Protein AF-A0A7S2QFX4-F1 (afdb_monomer_lite)

Organism: NCBI:txid1333877

pLDDT: mean 94.24, std 5.1, range [72.81, 98.19]

Radius of gyration: 17.47 Å; chains: 1; bounding box: 34×36×47 Å

InterPro domains:
  IPR020946 Flavin monooxygenase-like [PF00743] (1-105)
  IPR036188 FAD/NAD(P)-binding domain superfamily [G3DSA:3.50.50.60] (1-106)
  IPR036188 FAD/NAD(P)-binding domain superfamily [SSF51905] (1-105)
  IPR050346 Flavin-containing monooxygenases-like [PTHR23023] (1-106)

Sequence (106 aa):
GGLWVFREGPEGKTYHSLRANVHKERLQMEDFPMPRSWPRYPSHWQLAEYLQAFAAHFGLAQHYRMQTEVLSCRCTAEGAWMVTHRPAGGGGQEETLWFDGVVMCV

Secondary structure (DSSP, 8-state):
-GGGS---STT--S-TT-B-SS-HHHHSBTTBPPPTTS-SS-BHHHHHHHHHHHHHHTTGGGG--SSEEEEEEEE-TTS-EEEEEEETTTTSPPEEEEES------

Foldseek 3Di:
DPQLDADDDPVHNDDQADWAPAFQQVVDDPVQGQDPPADRIHHSVSVVVSVVVVCVVVVVVVVDDPQKAWDDWDADPVQKIWIWIFGHPPPGDIDIDIDNDDDDDD

Structure (mmCIF, N/CA/C/O backbone):
data_AF-A0A7S2QFX4-F1
#
_entry.id   AF-A0A7S2QFX4-F1
#
loop_
_atom_site.group_PDB
_atom_site.id
_atom_site.type_symbol
_atom_site.label_atom_id
_atom_site.label_alt_id
_atom_site.label_comp_id
_atom_site.label_asym_id
_atom_site.label_entity_id
_atom_site.label_seq_id
_atom_site.pdbx_PDB_ins_code
_atom_site.Cartn_x
_atom_site.Cartn_y
_atom_site.Cartn_z
_atom_site.occupancy
_atom_site.B_iso_or_equiv
_atom_site.auth_seq_id
_atom_site.auth_comp_id
_atom_site.auth_asym_id
_atom_site.auth_atom_id
_atom_site.pdbx_PDB_model_num
ATOM 1 N N . GLY A 1 1 ? -0.348 1.110 -3.554 1.00 72.81 1 GLY A N 1
ATOM 2 C CA . GLY A 1 1 ? 0.419 2.143 -4.281 1.00 72.81 1 GLY A CA 1
ATOM 3 C C . GLY A 1 1 ? 1.541 2.697 -3.429 1.00 72.81 1 GLY A C 1
ATOM 4 O O . GLY A 1 1 ? 2.690 2.423 -3.739 1.00 72.81 1 GLY A O 1
ATOM 5 N N . GLY A 1 2 ? 1.207 3.402 -2.340 1.00 86.81 2 GLY A N 1
ATOM 6 C CA . GLY A 1 2 ? 2.123 3.723 -1.234 1.00 86.81 2 GLY A CA 1
ATOM 7 C C . GLY A 1 2 ? 3.503 4.214 -1.677 1.00 86.81 2 GLY A C 1
ATOM 8 O O . GLY A 1 2 ? 3.595 5.141 -2.476 1.00 86.81 2 GLY A O 1
ATOM 9 N N . LEU A 1 3 ? 4.545 3.538 -1.183 1.00 91.12 3 LEU A N 1
ATOM 10 C CA . LEU A 1 3 ? 5.958 3.818 -1.459 1.00 91.12 3 LEU A CA 1
ATOM 11 C C . LEU A 1 3 ? 6.263 4.030 -2.951 1.00 91.12 3 LEU A C 1
ATOM 13 O O . LEU A 1 3 ? 6.958 4.973 -3.304 1.00 91.12 3 LEU A O 1
ATOM 17 N N . TRP A 1 4 ? 5.743 3.173 -3.830 1.00 94.69 4 TRP A N 1
ATOM 18 C CA . TRP A 1 4 ? 6.131 3.138 -5.246 1.00 94.69 4 TRP A CA 1
ATOM 19 C C . TRP A 1 4 ? 5.582 4.309 -6.074 1.00 94.69 4 TRP A C 1
ATOM 21 O O . TRP A 1 4 ? 6.060 4.568 -7.182 1.00 94.69 4 TRP A O 1
ATOM 31 N N . VAL A 1 5 ? 4.603 5.041 -5.535 1.00 92.88 5 VAL A N 1
ATOM 32 C CA . VAL A 1 5 ? 4.089 6.267 -6.150 1.00 92.88 5 VAL A CA 1
ATOM 33 C C . VAL A 1 5 ? 5.024 7.414 -5.787 1.00 92.88 5 VAL A C 1
ATOM 35 O O . VAL A 1 5 ? 5.043 7.872 -4.646 1.00 92.88 5 VAL A O 1
ATOM 38 N N . PHE A 1 6 ? 5.793 7.874 -6.770 1.00 92.62 6 PHE A N 1
ATOM 39 C CA . PHE A 1 6 ? 6.695 9.006 -6.596 1.00 92.62 6 PHE A CA 1
ATOM 40 C C . PHE A 1 6 ? 5.920 10.286 -6.296 1.00 92.62 6 PHE A C 1
ATOM 42 O O . PHE A 1 6 ? 4.891 10.571 -6.913 1.00 92.62 6 PHE A O 1
ATOM 49 N N . ARG A 1 7 ? 6.430 11.043 -5.327 1.00 90.25 7 ARG A N 1
ATOM 50 C CA . ARG A 1 7 ? 5.936 12.360 -4.937 1.00 90.25 7 ARG A CA 1
ATOM 51 C C . ARG A 1 7 ? 7.143 13.247 -4.696 1.00 90.25 7 ARG A C 1
ATOM 53 O O . ARG A 1 7 ? 8.076 12.828 -4.015 1.00 90.25 7 ARG A O 1
ATOM 60 N N . GLU A 1 8 ? 7.115 14.449 -5.248 1.00 88.00 8 GLU A N 1
ATOM 61 C CA . GLU A 1 8 ? 8.128 15.457 -4.954 1.00 88.00 8 GLU A CA 1
ATOM 62 C C . GLU A 1 8 ? 7.912 16.048 -3.554 1.00 88.00 8 GLU A C 1
ATOM 64 O O . GLU A 1 8 ? 6.784 16.122 -3.061 1.00 88.00 8 GLU A O 1
ATOM 69 N N . GLY A 1 9 ? 9.000 16.487 -2.920 1.00 86.56 9 GLY A N 1
ATOM 70 C CA . GLY A 1 9 ? 8.972 17.118 -1.601 1.00 86.56 9 GLY A CA 1
ATOM 71 C C . GLY A 1 9 ? 9.232 16.164 -0.426 1.00 86.56 9 GLY A C 1
ATOM 72 O O . GLY A 1 9 ? 9.468 14.972 -0.621 1.00 86.56 9 GLY A O 1
ATOM 73 N N . PRO A 1 10 ? 9.219 16.690 0.813 1.00 80.88 10 PRO A N 1
ATOM 74 C CA . PRO A 1 10 ? 9.658 15.971 2.016 1.00 80.88 10 PRO A CA 1
ATOM 75 C C . PRO A 1 10 ? 8.781 14.763 2.380 1.00 80.88 10 PRO A C 1
ATOM 77 O O . PRO A 1 10 ? 9.248 13.841 3.039 1.00 80.88 10 PRO A O 1
ATOM 80 N N . GLU A 1 11 ? 7.532 14.740 1.914 1.00 79.56 11 GLU A N 1
ATOM 81 C CA . GLU A 1 11 ? 6.589 13.631 2.112 1.00 79.56 11 GLU A CA 1
ATOM 82 C C . GLU A 1 11 ? 6.854 12.442 1.164 1.00 79.56 11 GLU A C 1
ATOM 84 O O . GLU A 1 11 ? 6.287 11.354 1.315 1.00 79.56 11 GLU A O 1
ATOM 89 N N . GLY A 1 12 ? 7.692 12.645 0.141 1.00 82.62 12 GLY A N 1
ATOM 90 C CA . GLY A 1 12 ? 8.074 11.626 -0.826 1.00 82.62 12 GLY A CA 1
ATOM 91 C C . GLY A 1 12 ? 9.009 10.587 -0.212 1.00 82.62 12 GLY A C 1
ATOM 92 O O . GLY A 1 12 ? 10.135 10.887 0.169 1.00 82.62 12 GLY A O 1
ATOM 93 N N . LYS A 1 13 ? 8.571 9.324 -0.170 1.00 83.56 13 LYS A N 1
ATOM 94 C CA . LYS A 1 13 ? 9.392 8.198 0.317 1.00 83.56 13 LYS A CA 1
ATOM 95 C C . LYS A 1 13 ? 10.297 7.582 -0.764 1.00 83.56 13 LYS A C 1
ATOM 97 O O . LYS A 1 13 ? 11.018 6.626 -0.488 1.00 83.56 13 LYS A O 1
ATOM 102 N N . THR A 1 14 ? 10.248 8.086 -1.998 1.00 90.81 14 THR A N 1
ATOM 103 C CA . THR A 1 14 ? 11.020 7.580 -3.142 1.00 90.81 14 THR A CA 1
ATOM 104 C C . THR A 1 14 ? 11.734 8.701 -3.877 1.00 90.81 14 THR A C 1
ATOM 106 O O . THR A 1 14 ? 11.232 9.814 -3.987 1.00 90.81 14 THR A O 1
ATOM 109 N N . TYR A 1 15 ? 12.912 8.387 -4.413 1.00 91.44 15 TYR A N 1
ATOM 110 C CA . TYR A 1 15 ? 13.630 9.245 -5.349 1.00 91.44 15 TYR A CA 1
ATOM 111 C C . TYR A 1 15 ? 13.375 8.787 -6.790 1.00 91.44 15 TYR A C 1
ATOM 113 O O . TYR A 1 15 ? 13.108 7.613 -7.043 1.00 91.44 15 TYR A O 1
ATOM 121 N N . HIS A 1 16 ? 13.486 9.708 -7.746 1.00 91.62 16 HIS A N 1
ATOM 122 C CA . HIS A 1 16 ? 13.082 9.484 -9.139 1.00 91.62 16 HIS A CA 1
ATOM 123 C C . HIS A 1 16 ? 13.778 8.283 -9.813 1.00 91.62 16 HIS A C 1
ATOM 125 O O . HIS A 1 16 ? 13.184 7.563 -10.607 1.00 91.62 16 HIS A O 1
ATOM 131 N N . SER A 1 17 ? 15.052 8.027 -9.508 1.00 94.75 17 SER A N 1
ATOM 132 C CA . SER A 1 17 ? 15.803 6.902 -10.088 1.00 94.75 17 SER A CA 1
ATOM 133 C C . SER A 1 17 ? 15.599 5.565 -9.363 1.00 94.75 17 SER A C 1
ATOM 135 O O . SER A 1 17 ? 16.266 4.585 -9.707 1.00 94.75 17 SER A O 1
ATOM 137 N N . LEU A 1 18 ? 14.704 5.495 -8.371 1.00 96.12 18 LEU A N 1
ATOM 138 C CA . LEU A 1 18 ? 14.539 4.313 -7.530 1.00 96.12 18 LEU A CA 1
ATOM 139 C C . LEU A 1 18 ? 14.086 3.094 -8.345 1.00 96.12 18 LEU A C 1
ATOM 141 O O . LEU A 1 18 ? 13.123 3.130 -9.119 1.00 96.12 18 LEU A O 1
ATOM 145 N N . ARG A 1 19 ? 14.792 1.985 -8.120 1.00 96.88 19 ARG A N 1
ATOM 146 C CA . ARG A 1 19 ? 14.509 0.654 -8.661 1.00 96.88 19 ARG A CA 1
ATOM 147 C C . ARG A 1 19 ? 14.431 -0.357 -7.529 1.00 96.88 19 ARG A C 1
ATOM 149 O O . ARG A 1 19 ? 15.038 -0.164 -6.477 1.00 96.88 19 ARG A O 1
ATOM 156 N N . ALA A 1 20 ? 13.710 -1.447 -7.762 1.00 97.06 20 ALA A N 1
ATOM 157 C CA . ALA A 1 20 ? 13.701 -2.580 -6.852 1.00 97.06 20 ALA A CA 1
ATOM 158 C C . ALA A 1 20 ? 15.113 -3.148 -6.672 1.00 97.06 20 ALA A C 1
ATOM 160 O O . ALA A 1 20 ? 15.857 -3.316 -7.634 1.00 97.06 20 ALA A O 1
ATOM 161 N N . ASN A 1 21 ? 15.455 -3.512 -5.444 1.00 96.75 21 ASN A N 1
ATOM 162 C CA . ASN A 1 21 ? 16.653 -4.287 -5.120 1.00 96.75 21 ASN A CA 1
ATOM 163 C C . ASN A 1 21 ? 16.418 -5.808 -5.222 1.00 96.75 21 ASN A C 1
ATOM 165 O O . ASN A 1 21 ? 17.363 -6.590 -5.154 1.00 96.75 21 ASN A O 1
ATOM 169 N N . VAL A 1 22 ? 15.163 -6.235 -5.387 1.00 96.75 22 VAL A N 1
ATOM 170 C CA . VAL A 1 22 ? 14.749 -7.638 -5.510 1.00 96.75 22 VAL A CA 1
ATOM 171 C C . VAL A 1 22 ? 14.320 -7.936 -6.948 1.00 96.75 22 VAL A C 1
ATOM 173 O O . VAL A 1 22 ? 13.732 -7.089 -7.619 1.00 96.75 22 VAL A O 1
ATOM 176 N N . HIS A 1 23 ? 14.627 -9.148 -7.422 1.00 97.94 23 HIS A N 1
ATOM 177 C CA . HIS A 1 23 ? 14.254 -9.609 -8.760 1.00 97.94 23 HIS A CA 1
ATOM 178 C C . HIS A 1 23 ? 12.729 -9.645 -8.939 1.00 97.94 23 HIS A C 1
ATOM 180 O O . HIS A 1 23 ? 12.020 -10.100 -8.041 1.00 97.94 23 HIS A O 1
ATOM 186 N N . LYS A 1 24 ? 12.225 -9.254 -10.116 1.00 97.50 24 LYS A N 1
ATOM 187 C CA . LYS A 1 24 ? 10.781 -9.153 -10.404 1.00 97.50 24 LYS A CA 1
ATOM 188 C C . LYS A 1 24 ? 9.995 -10.433 -10.092 1.00 97.50 24 LYS A C 1
ATOM 190 O O . LYS A 1 24 ? 8.921 -10.369 -9.514 1.00 97.50 24 LYS A O 1
ATOM 195 N N . GLU A 1 25 ? 10.571 -11.597 -10.382 1.00 96.88 25 GLU A N 1
ATOM 196 C CA . GLU A 1 25 ? 9.937 -12.907 -10.138 1.00 96.88 25 GLU A CA 1
ATOM 197 C C . GLU A 1 25 ? 9.797 -13.253 -8.652 1.00 96.88 25 GLU A C 1
ATOM 199 O O . GLU A 1 25 ? 8.954 -14.062 -8.293 1.00 96.88 25 GLU A O 1
ATOM 204 N N . ARG A 1 26 ? 10.604 -12.631 -7.784 1.00 96.81 26 ARG A N 1
ATOM 205 C CA . ARG A 1 26 ? 10.499 -12.767 -6.323 1.00 96.81 26 ARG A CA 1
ATOM 206 C C . ARG A 1 26 ? 9.580 -11.712 -5.705 1.00 96.81 26 ARG A C 1
ATOM 208 O O . ARG A 1 26 ? 9.239 -11.831 -4.537 1.00 96.81 26 ARG A O 1
ATOM 215 N N . LEU A 1 27 ? 9.253 -10.661 -6.458 1.00 96.25 27 LEU A N 1
ATOM 216 C CA . LEU A 1 27 ? 8.472 -9.512 -5.998 1.00 96.25 27 LEU A CA 1
ATOM 217 C C . LEU A 1 27 ? 7.007 -9.567 -6.456 1.00 96.25 27 LEU A C 1
ATOM 219 O O . LEU A 1 27 ? 6.151 -8.938 -5.843 1.00 96.25 27 LEU A O 1
ATOM 223 N N . GLN A 1 28 ? 6.727 -10.264 -7.555 1.00 97.56 28 GLN A N 1
ATOM 224 C CA . GLN A 1 28 ? 5.381 -10.405 -8.102 1.00 97.56 28 GLN A CA 1
ATOM 225 C C . GLN A 1 28 ? 4.482 -11.279 -7.219 1.00 97.56 28 GLN A C 1
ATOM 227 O O . GLN A 1 28 ? 4.950 -12.193 -6.545 1.00 97.56 28 GLN A O 1
ATOM 232 N N . MET A 1 29 ? 3.180 -11.023 -7.288 1.00 97.19 29 MET A N 1
ATOM 233 C CA . MET A 1 29 ?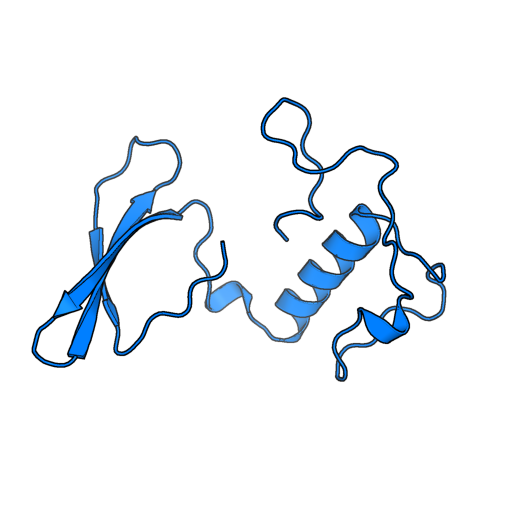 2.144 -11.921 -6.789 1.00 97.19 29 MET A CA 1
ATOM 234 C C . MET A 1 29 ? 2.114 -13.185 -7.653 1.00 97.19 29 MET A C 1
ATOM 236 O O . MET A 1 29 ? 2.246 -13.101 -8.877 1.00 97.19 29 MET A O 1
ATOM 240 N N . GLU A 1 30 ? 1.938 -14.343 -7.019 1.00 94.62 30 GLU A N 1
ATOM 241 C CA . GLU A 1 30 ? 2.009 -15.660 -7.668 1.00 94.62 30 GLU A CA 1
ATOM 242 C C . GLU A 1 30 ? 1.023 -15.788 -8.840 1.00 94.62 30 GLU A C 1
ATOM 244 O O . GLU A 1 30 ? 1.432 -16.100 -9.959 1.00 94.62 30 GLU A O 1
ATOM 249 N N . ASP A 1 31 ? -0.233 -15.395 -8.619 1.00 96.12 31 ASP A N 1
ATOM 250 C CA . ASP A 1 31 ? -1.310 -15.456 -9.619 1.00 96.12 31 ASP A CA 1
ATOM 251 C C . ASP A 1 31 ? -1.371 -14.233 -10.550 1.00 96.12 31 ASP A C 1
ATOM 253 O O . ASP A 1 31 ? -2.279 -14.100 -11.371 1.00 96.12 31 ASP A O 1
ATOM 257 N N . PHE A 1 32 ? -0.417 -13.304 -10.439 1.00 97.81 32 PHE A N 1
ATOM 258 C CA . PHE A 1 32 ? -0.383 -12.097 -11.262 1.00 97.81 32 PHE A CA 1
ATOM 259 C C . PHE A 1 32 ? 1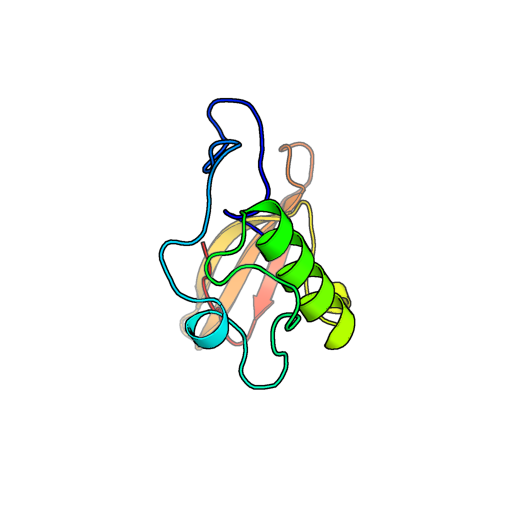.062 -11.735 -11.623 1.00 97.81 32 PHE A C 1
ATOM 261 O O . PHE A 1 32 ? 1.629 -10.793 -11.069 1.00 97.81 32 PHE A O 1
ATOM 268 N N . PRO A 1 33 ? 1.716 -12.486 -12.525 1.00 97.75 33 PRO A N 1
ATOM 269 C CA . PRO A 1 33 ? 3.127 -12.287 -12.828 1.00 97.75 33 PRO A CA 1
ATOM 270 C C . PRO A 1 33 ? 3.394 -10.934 -13.503 1.00 97.75 33 PRO A C 1
ATOM 272 O O . PRO A 1 33 ? 2.607 -10.449 -14.316 1.00 97.75 33 PRO A O 1
ATOM 275 N N . MET A 1 34 ? 4.555 -10.337 -13.222 1.00 97.94 34 MET A N 1
ATOM 276 C CA . MET A 1 34 ? 4.993 -9.126 -13.925 1.00 97.94 34 MET A CA 1
ATOM 277 C C . MET A 1 34 ? 5.333 -9.439 -15.393 1.00 97.94 34 MET A C 1
ATOM 279 O O . MET A 1 34 ? 5.862 -10.522 -15.683 1.00 97.94 34 MET A O 1
ATOM 283 N N . PRO A 1 35 ? 5.147 -8.485 -16.328 1.00 97.06 35 PRO A N 1
ATOM 284 C CA . PRO A 1 35 ? 5.467 -8.687 -17.739 1.00 97.06 35 PRO A CA 1
ATOM 285 C C . PRO A 1 35 ? 6.883 -9.230 -17.972 1.00 97.06 35 PRO A C 1
ATOM 287 O O . PRO A 1 35 ? 7.854 -8.849 -17.308 1.00 97.06 35 PRO A O 1
ATOM 290 N N . ARG A 1 36 ? 7.034 -10.133 -18.949 1.00 96.06 36 ARG A N 1
ATOM 291 C CA . ARG A 1 36 ? 8.347 -10.705 -19.308 1.00 96.06 36 ARG A CA 1
ATOM 292 C C . ARG A 1 36 ? 9.312 -9.665 -19.879 1.00 96.06 36 ARG A C 1
ATOM 294 O O . ARG A 1 36 ? 10.511 -9.800 -19.675 1.00 96.06 36 ARG A O 1
ATOM 301 N N . SER A 1 37 ? 8.789 -8.634 -20.542 1.00 97.00 37 SER A N 1
ATOM 302 C CA . SER A 1 37 ? 9.563 -7.531 -21.125 1.00 97.00 37 SER A CA 1
ATOM 303 C C . SER A 1 37 ? 10.162 -6.578 -20.088 1.00 97.00 37 SER A C 1
ATOM 305 O O . SER A 1 37 ? 11.034 -5.780 -20.424 1.00 97.00 37 SER A O 1
ATOM 307 N N . TRP A 1 38 ? 9.706 -6.627 -18.834 1.00 97.50 38 TRP A N 1
ATOM 308 C CA . TRP A 1 38 ? 10.226 -5.756 -17.787 1.00 97.50 38 TRP A CA 1
ATOM 309 C C . TRP A 1 38 ? 11.645 -6.144 -17.369 1.00 97.50 38 TRP A C 1
ATOM 311 O O . TRP A 1 38 ? 11.992 -7.330 -17.374 1.00 97.50 38 TRP A O 1
ATOM 321 N N . PRO A 1 39 ? 12.470 -5.163 -16.956 1.00 97.88 39 PRO A N 1
ATOM 322 C CA . PRO A 1 39 ? 13.805 -5.447 -16.459 1.00 97.88 39 PRO A CA 1
ATOM 323 C C . PRO A 1 39 ? 13.732 -6.308 -15.196 1.00 97.88 39 PRO A C 1
ATOM 325 O O . PRO A 1 39 ? 12.772 -6.240 -14.430 1.00 97.88 39 PRO A O 1
ATOM 328 N N . ARG A 1 40 ? 14.804 -7.065 -14.938 1.00 98.19 40 ARG A N 1
ATOM 329 C CA . ARG A 1 40 ? 14.961 -7.898 -13.732 1.00 98.19 40 ARG A CA 1
ATOM 330 C C . ARG A 1 40 ? 14.694 -7.135 -12.430 1.00 98.19 40 ARG A C 1
ATOM 332 O O . ARG A 1 40 ? 14.167 -7.720 -11.493 1.00 98.19 40 ARG A O 1
ATOM 339 N N . TYR A 1 41 ? 15.023 -5.843 -12.414 1.00 98.06 41 TYR A N 1
ATOM 340 C CA . TYR A 1 41 ? 14.838 -4.909 -11.304 1.00 98.06 41 TYR A CA 1
ATOM 341 C C . TYR A 1 41 ? 13.992 -3.710 -11.781 1.00 98.06 41 TYR A C 1
ATOM 343 O O . TYR A 1 41 ? 14.542 -2.738 -12.326 1.00 98.06 41 TYR A O 1
ATOM 351 N N . PRO A 1 42 ? 12.653 -3.795 -11.664 1.00 97.88 42 PRO A N 1
ATOM 352 C CA . PRO A 1 42 ? 11.732 -2.762 -12.132 1.00 97.88 42 PRO A CA 1
ATO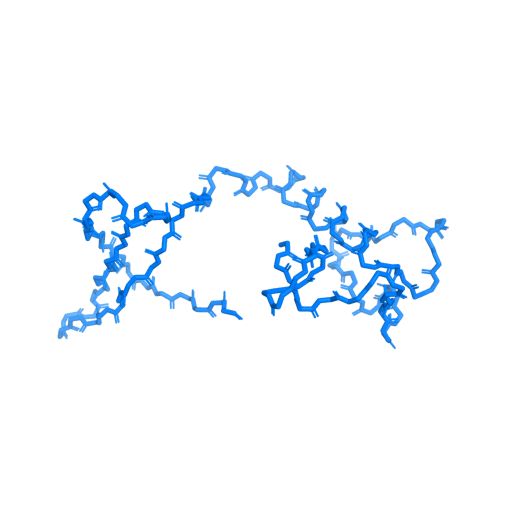M 353 C C . PRO A 1 42 ? 11.951 -1.415 -11.441 1.00 97.88 42 PRO A C 1
ATOM 355 O O . PRO A 1 42 ? 12.406 -1.349 -10.298 1.00 97.88 42 PRO A O 1
ATOM 358 N N . SER A 1 43 ? 11.637 -0.330 -12.143 1.00 97.62 43 SER A N 1
ATOM 359 C CA . SER A 1 43 ? 11.590 1.013 -11.556 1.00 97.62 43 SER A CA 1
ATOM 360 C C . SER A 1 43 ? 10.378 1.194 -10.643 1.00 97.62 43 SER A C 1
ATOM 362 O O . SER A 1 43 ? 9.420 0.416 -10.686 1.00 97.62 43 SER A O 1
ATOM 364 N N . HIS A 1 44 ? 10.386 2.262 -9.844 1.00 96.75 44 HIS A N 1
ATOM 365 C CA . HIS A 1 44 ? 9.251 2.575 -8.981 1.00 96.75 44 HIS A CA 1
ATOM 366 C C . HIS A 1 44 ? 7.946 2.794 -9.767 1.00 96.75 44 HIS A C 1
ATOM 368 O O . HIS A 1 44 ? 6.896 2.329 -9.331 1.00 96.75 44 HIS A O 1
ATOM 374 N N . TRP A 1 45 ? 8.001 3.425 -10.948 1.00 96.25 45 TRP A N 1
ATOM 375 C CA . TRP A 1 45 ? 6.807 3.657 -11.768 1.00 96.25 45 TRP A CA 1
ATOM 376 C C . TRP A 1 45 ? 6.237 2.358 -12.340 1.00 96.25 45 TRP A C 1
ATOM 378 O O . TRP A 1 45 ? 5.023 2.184 -12.328 1.00 96.25 45 TRP A O 1
ATOM 388 N N . GLN A 1 46 ? 7.094 1.411 -12.746 1.00 97.69 46 GLN A N 1
ATOM 389 C CA . GLN A 1 46 ? 6.653 0.081 -13.175 1.00 97.69 46 GLN A CA 1
ATOM 390 C C . GLN A 1 46 ? 5.953 -0.653 -12.026 1.00 97.69 46 GLN A C 1
ATOM 392 O O . GLN A 1 46 ? 4.892 -1.234 -12.208 1.00 97.69 46 GLN A O 1
ATOM 397 N N . LEU A 1 47 ? 6.485 -0.589 -10.804 1.00 97.38 47 LEU A N 1
ATOM 398 C CA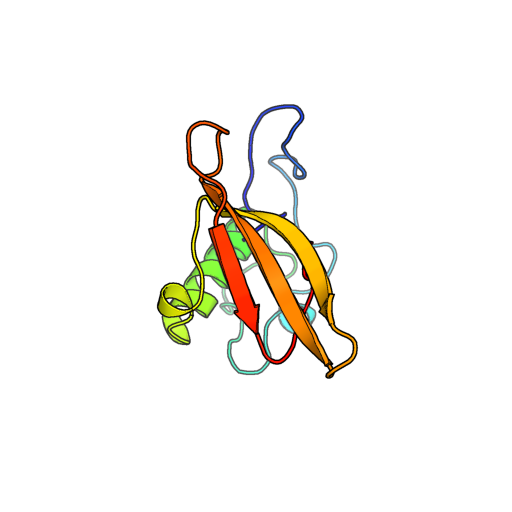 . LEU A 1 47 ? 5.839 -1.237 -9.658 1.00 97.38 47 LEU A CA 1
ATOM 399 C C . LEU A 1 47 ? 4.536 -0.559 -9.237 1.00 97.38 47 LEU A C 1
ATOM 401 O O . LEU A 1 47 ? 3.592 -1.246 -8.847 1.00 97.38 47 LEU A O 1
ATOM 405 N N . ALA A 1 48 ? 4.448 0.766 -9.350 1.00 96.75 48 ALA A N 1
ATOM 406 C CA . ALA A 1 48 ? 3.194 1.479 -9.147 1.00 96.75 48 ALA A CA 1
ATOM 407 C C . ALA A 1 48 ? 2.131 1.043 -10.170 1.00 96.75 48 ALA A C 1
ATOM 409 O O . ALA A 1 48 ? 1.009 0.731 -9.769 1.00 96.75 48 ALA A O 1
ATOM 410 N N . GLU A 1 49 ? 2.497 0.957 -11.452 1.00 96.81 49 GLU A N 1
ATOM 411 C CA . GLU A 1 49 ? 1.633 0.468 -12.535 1.00 96.81 49 GLU A CA 1
ATOM 412 C C . GLU A 1 49 ? 1.186 -0.979 -12.286 1.00 96.81 49 GLU A C 1
ATOM 414 O O . GLU A 1 49 ? -0.002 -1.281 -12.356 1.00 96.81 49 GLU A O 1
ATOM 419 N N . TYR A 1 50 ? 2.111 -1.860 -11.898 1.00 97.62 50 TYR A N 1
ATOM 420 C CA . TYR A 1 50 ? 1.812 -3.251 -11.559 1.00 97.62 50 TYR A CA 1
ATOM 421 C C . TYR A 1 50 ? 0.776 -3.373 -10.437 1.00 97.62 50 TYR A C 1
ATOM 423 O O . TYR A 1 50 ? -0.191 -4.119 -10.568 1.00 97.62 50 TYR A O 1
ATOM 431 N N . LEU A 1 51 ? 0.947 -2.624 -9.342 1.00 96.50 51 LEU A N 1
ATOM 432 C CA . LEU A 1 51 ? 0.019 -2.659 -8.208 1.00 96.50 51 LEU A CA 1
ATOM 433 C C . LEU A 1 51 ? -1.352 -2.067 -8.559 1.00 96.50 51 LEU A C 1
ATOM 435 O O . LEU A 1 51 ? -2.363 -2.523 -8.028 1.00 96.50 51 LEU A O 1
ATOM 439 N N . GLN A 1 52 ? -1.401 -1.061 -9.437 1.00 95.75 52 GLN A N 1
ATOM 440 C CA . GLN A 1 52 ? -2.662 -0.531 -9.962 1.00 95.75 52 GLN A CA 1
ATOM 441 C C . GLN A 1 52 ? -3.367 -1.561 -10.852 1.00 95.75 52 GLN A C 1
ATOM 443 O O . GLN A 1 52 ? -4.558 -1.803 -10.669 1.00 95.75 52 GLN A O 1
ATOM 448 N N . ALA A 1 53 ? -2.632 -2.213 -11.757 1.00 96.88 53 ALA A N 1
ATOM 449 C CA . ALA A 1 53 ? -3.160 -3.271 -12.613 1.00 96.88 53 ALA A CA 1
ATOM 450 C C . ALA A 1 53 ? -3.656 -4.472 -11.794 1.00 96.88 53 ALA A C 1
ATOM 452 O O . ALA A 1 53 ? -4.736 -4.985 -12.068 1.00 96.88 53 ALA A O 1
ATOM 453 N N . PHE A 1 54 ? -2.923 -4.864 -10.749 1.00 97.00 54 PHE A N 1
ATOM 454 C CA . PHE A 1 54 ? -3.339 -5.900 -9.803 1.00 97.00 54 PHE A CA 1
ATOM 455 C C . PHE A 1 54 ? -4.661 -5.528 -9.117 1.00 97.00 54 PHE A C 1
ATOM 457 O O . PHE A 1 54 ? -5.610 -6.310 -9.126 1.00 97.00 54 PHE A O 1
ATOM 464 N N . ALA A 1 55 ? -4.762 -4.309 -8.573 1.00 96.38 55 ALA A N 1
ATOM 465 C CA . ALA A 1 55 ? -5.983 -3.849 -7.915 1.00 96.38 55 ALA A CA 1
ATOM 466 C C . ALA A 1 55 ? -7.186 -3.798 -8.870 1.00 96.38 55 ALA A C 1
ATOM 468 O O . ALA A 1 55 ? -8.297 -4.135 -8.465 1.00 96.38 55 ALA A O 1
ATOM 469 N N . ALA A 1 56 ? -6.971 -3.407 -10.129 1.00 95.88 56 ALA A N 1
ATOM 470 C CA . ALA A 1 56 ? -8.011 -3.414 -11.152 1.00 95.88 56 ALA A CA 1
ATOM 471 C C . ALA A 1 56 ? -8.426 -4.843 -11.541 1.00 95.88 56 ALA A C 1
ATOM 473 O O . ALA A 1 56 ? -9.618 -5.131 -11.598 1.00 95.88 56 ALA A O 1
ATOM 474 N N . HIS A 1 57 ? -7.459 -5.741 -11.757 1.00 96.94 57 HIS A N 1
ATOM 475 C CA . HIS A 1 57 ? -7.700 -7.127 -12.164 1.00 96.94 57 HIS A CA 1
ATOM 476 C C . HIS A 1 57 ? -8.565 -7.890 -11.153 1.00 96.94 57 HIS A C 1
ATOM 478 O O . HIS A 1 57 ? -9.497 -8.585 -11.546 1.00 96.94 57 HIS A O 1
ATOM 484 N N . PHE A 1 58 ? -8.300 -7.711 -9.857 1.00 97.06 58 PHE A N 1
ATOM 485 C CA . PHE A 1 58 ? -9.045 -8.370 -8.778 1.00 97.06 58 PHE A CA 1
ATOM 486 C C . PHE A 1 58 ? -10.218 -7.540 -8.232 1.00 97.06 58 PHE A C 1
ATOM 488 O O . PHE A 1 58 ? -10.805 -7.902 -7.216 1.00 97.06 58 PHE A O 1
ATOM 495 N N . GLY A 1 59 ? -10.569 -6.416 -8.869 1.00 96.69 59 GLY A N 1
ATOM 496 C CA . GLY A 1 59 ? -11.725 -5.608 -8.468 1.00 96.69 59 GLY A CA 1
ATOM 497 C C . GLY A 1 59 ? -11.600 -4.963 -7.083 1.00 96.69 59 GLY A C 1
ATOM 498 O O . GLY A 1 59 ? -12.605 -4.692 -6.433 1.00 96.69 59 GLY A O 1
ATOM 499 N N . LEU A 1 60 ? -10.382 -4.680 -6.612 1.00 96.19 60 LEU A N 1
ATOM 500 C CA . LEU A 1 60 ? -10.143 -4.166 -5.258 1.00 96.19 60 LEU A CA 1
ATOM 501 C C . LEU A 1 60 ? -10.632 -2.727 -5.053 1.00 96.19 60 LEU A C 1
ATOM 503 O O . LEU A 1 60 ? -10.795 -2.292 -3.915 1.00 96.19 60 LEU A O 1
ATOM 507 N N . ALA A 1 61 ? -10.895 -1.993 -6.138 1.00 90.31 61 ALA A N 1
ATOM 508 C CA . ALA A 1 61 ? -11.331 -0.598 -6.096 1.00 90.31 61 ALA A CA 1
ATOM 509 C C . ALA A 1 61 ? -12.616 -0.368 -5.290 1.00 90.31 61 ALA A C 1
ATOM 511 O O . ALA A 1 61 ? -12.754 0.672 -4.654 1.00 90.31 61 ALA A O 1
ATOM 512 N N . GLN A 1 62 ? -13.527 -1.341 -5.266 1.00 94.38 62 GLN A N 1
ATOM 513 C CA . GLN A 1 62 ? -14.770 -1.247 -4.493 1.00 94.38 62 GLN A CA 1
ATOM 514 C C . GLN A 1 62 ? -14.569 -1.449 -2.981 1.00 94.38 62 GLN A C 1
ATOM 516 O O . GLN A 1 62 ? -15.478 -1.191 -2.196 1.00 94.38 62 GLN A O 1
ATOM 521 N N . HIS A 1 63 ? -13.390 -1.922 -2.567 1.00 95.56 63 HIS A N 1
ATOM 522 C CA . HIS A 1 63 ? -13.097 -2.304 -1.185 1.00 95.56 63 HIS A CA 1
ATOM 523 C C . HIS A 1 63 ? -12.237 -1.283 -0.433 1.00 95.56 63 HIS A C 1
ATOM 525 O O . HIS A 1 63 ? -11.997 -1.461 0.759 1.00 95.56 63 HIS A O 1
ATOM 531 N N . TYR A 1 64 ? -11.782 -0.209 -1.084 1.00 93.50 64 TYR A N 1
ATOM 532 C CA . TYR A 1 64 ? -11.036 0.858 -0.419 1.00 93.50 64 TYR A CA 1
ATOM 533 C C . TYR A 1 64 ? -11.685 2.226 -0.618 1.00 93.50 64 TYR A C 1
ATOM 535 O O . TYR A 1 64 ? -12.316 2.506 -1.634 1.00 93.50 64 TYR A O 1
ATOM 543 N N . ARG A 1 65 ? -11.468 3.119 0.353 1.00 93.75 65 ARG A N 1
ATOM 544 C CA . ARG A 1 65 ? -11.822 4.539 0.258 1.00 93.75 65 ARG A CA 1
ATOM 545 C C . ARG A 1 65 ? -10.540 5.358 0.223 1.00 93.75 65 ARG A C 1
ATOM 547 O O . ARG A 1 65 ? -9.745 5.323 1.158 1.00 93.75 65 ARG A O 1
ATOM 554 N N . MET A 1 66 ? -10.320 6.068 -0.879 1.00 93.69 66 MET A N 1
ATOM 555 C CA . MET A 1 66 ? -9.222 7.031 -0.977 1.00 93.69 66 MET A CA 1
ATOM 556 C C . MET A 1 66 ? -9.553 8.285 -0.158 1.00 93.69 66 MET A C 1
ATOM 558 O O . MET A 1 66 ? -10.702 8.492 0.225 1.00 93.69 66 MET A O 1
ATOM 562 N N . GLN A 1 67 ? -8.552 9.133 0.100 1.00 93.56 67 GLN A N 1
ATOM 563 C CA . GLN A 1 67 ? -8.740 10.405 0.818 1.00 93.56 67 GLN A CA 1
ATOM 564 C C . GLN A 1 67 ? -9.430 10.232 2.183 1.00 93.56 67 GLN A C 1
ATOM 566 O O . GLN A 1 67 ? -10.255 11.047 2.580 1.00 93.56 67 GLN A O 1
ATOM 571 N N . THR A 1 68 ? -9.112 9.152 2.893 1.00 95.75 68 THR A N 1
ATOM 572 C CA . THR A 1 68 ? -9.669 8.844 4.213 1.00 95.75 68 THR A CA 1
ATOM 573 C C . THR A 1 68 ? -8.513 8.610 5.177 1.00 95.75 68 THR A C 1
ATOM 575 O O . THR A 1 68 ? -7.679 7.737 4.946 1.00 95.75 68 THR A O 1
ATOM 578 N N . GLU A 1 69 ? -8.440 9.414 6.231 1.00 95.50 69 GLU A N 1
ATOM 579 C CA . GLU A 1 69 ? -7.456 9.284 7.302 1.00 95.50 69 GLU A CA 1
ATOM 580 C C . GLU A 1 69 ? -8.085 8.506 8.460 1.00 95.50 69 GLU A C 1
ATOM 582 O O . GLU A 1 69 ? -9.119 8.912 8.992 1.00 95.50 69 GLU A O 1
ATOM 587 N N . VAL A 1 70 ? -7.470 7.387 8.846 1.00 96.12 70 VAL A N 1
ATOM 588 C CA . VAL A 1 70 ? -7.878 6.613 10.024 1.00 96.12 70 VAL A CA 1
ATOM 589 C C . VAL A 1 70 ? -7.215 7.220 11.258 1.00 96.12 70 VAL A C 1
ATOM 591 O O . VAL A 1 70 ? -5.992 7.308 11.324 1.00 96.12 70 VAL A O 1
ATOM 594 N N . LEU A 1 71 ? -8.027 7.631 12.229 1.00 95.81 71 LEU A N 1
ATOM 595 C CA . LEU A 1 71 ? -7.598 8.344 13.434 1.00 95.81 71 LEU A CA 1
ATOM 596 C C . LEU A 1 71 ? -7.410 7.409 14.627 1.00 95.81 71 LEU A C 1
ATOM 598 O O . LEU A 1 71 ? -6.505 7.603 15.437 1.00 95.81 71 LEU A O 1
ATOM 602 N N . SER A 1 72 ? -8.273 6.399 14.766 1.00 96.75 72 SER A N 1
ATOM 603 C CA . SER A 1 72 ? -8.133 5.407 15.832 1.00 96.75 72 SER A CA 1
ATOM 604 C C . SER A 1 72 ? -8.802 4.082 15.488 1.00 96.75 72 SER A C 1
ATOM 606 O O . SER A 1 72 ? -9.831 4.061 14.818 1.00 96.75 72 SER A O 1
ATOM 608 N N . CYS A 1 73 ? -8.227 2.992 15.996 1.00 97.50 73 CYS A N 1
ATOM 609 C CA . CYS A 1 73 ? -8.809 1.653 15.986 1.00 97.50 73 CYS A CA 1
ATOM 610 C C . CYS A 1 73 ? -8.856 1.164 17.439 1.00 97.50 73 CYS A C 1
ATOM 612 O O . CYS A 1 73 ? -7.806 1.047 18.075 1.00 97.50 73 CYS A O 1
ATOM 614 N N . ARG A 1 74 ? -10.049 0.912 17.986 1.00 97.50 74 ARG A N 1
ATOM 615 C CA . ARG A 1 74 ? -10.244 0.477 19.380 1.00 97.50 74 ARG A CA 1
ATOM 616 C C . ARG A 1 74 ? -11.035 -0.822 19.417 1.00 97.50 74 ARG A C 1
ATOM 618 O O . ARG A 1 74 ? -12.107 -0.892 18.829 1.00 97.50 74 ARG A O 1
ATOM 625 N N . CYS A 1 75 ? -10.521 -1.820 20.126 1.00 97.12 75 CYS A N 1
ATOM 626 C CA . CYS A 1 75 ? -11.237 -3.066 20.381 1.00 97.12 75 CYS A CA 1
ATOM 627 C C . CYS A 1 75 ? -12.085 -2.921 21.653 1.00 97.12 75 CYS A C 1
ATOM 629 O O . CYS A 1 75 ? -11.590 -2.402 22.659 1.00 97.12 75 CYS A O 1
ATOM 631 N N . THR A 1 76 ? -13.348 -3.343 21.611 1.00 94.75 76 THR A N 1
ATOM 632 C CA . THR A 1 76 ? -14.226 -3.381 22.788 1.00 94.75 76 THR A CA 1
ATOM 633 C C . THR A 1 76 ? -13.993 -4.651 23.607 1.00 94.75 76 THR A C 1
ATOM 635 O O . THR A 1 76 ? -13.296 -5.571 23.175 1.00 94.75 76 THR A O 1
ATOM 638 N N . ALA A 1 77 ? -14.579 -4.724 24.805 1.00 94.56 77 ALA A N 1
ATOM 639 C CA . ALA A 1 77 ? -14.466 -5.910 25.658 1.00 94.56 77 ALA A CA 1
ATOM 640 C C . ALA A 1 77 ? -15.097 -7.162 25.014 1.00 94.56 77 ALA A C 1
ATOM 642 O O . ALA A 1 77 ? -14.670 -8.282 25.280 1.00 94.56 77 ALA A O 1
ATOM 643 N N . GLU A 1 78 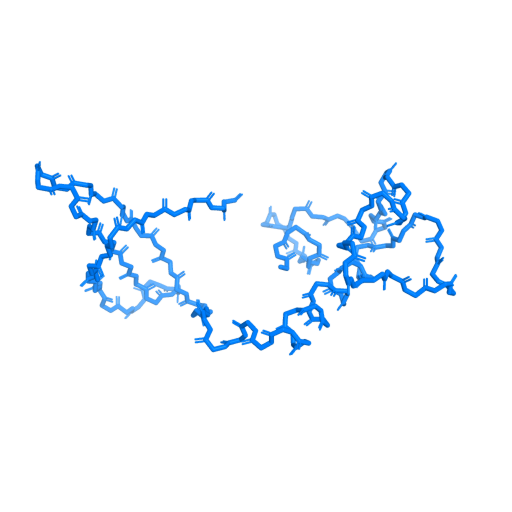? -16.079 -6.964 24.136 1.00 93.25 78 GLU A N 1
ATOM 644 C CA . GLU A 1 78 ? -16.812 -7.998 23.402 1.00 93.25 78 GLU A CA 1
ATOM 645 C C . GLU A 1 78 ? -16.090 -8.448 22.118 1.00 93.25 78 GLU A C 1
ATOM 647 O O . GLU A 1 78 ? -16.573 -9.341 21.426 1.00 93.25 78 GLU A O 1
ATOM 652 N N . GLY A 1 79 ? -14.937 -7.849 21.794 1.00 93.44 79 GLY A N 1
ATOM 653 C CA . GLY A 1 79 ? -14.098 -8.228 20.652 1.00 93.44 79 GLY A CA 1
ATOM 654 C C . GLY A 1 79 ? -14.419 -7.518 19.332 1.00 93.44 79 GLY A C 1
ATOM 655 O O . GLY A 1 79 ? -13.759 -7.792 18.332 1.00 93.44 79 GLY A O 1
ATOM 656 N N . ALA A 1 80 ? -15.387 -6.597 19.316 1.00 96.19 80 ALA A N 1
ATOM 657 C CA . ALA A 1 80 ? -15.683 -5.768 18.148 1.00 96.19 80 ALA A CA 1
ATOM 658 C C . ALA A 1 80 ? -14.693 -4.599 18.028 1.00 96.19 80 ALA A C 1
ATOM 660 O O . ALA A 1 80 ? -14.174 -4.097 19.026 1.00 96.19 80 ALA A O 1
ATOM 661 N N . TRP A 1 81 ? -14.460 -4.118 16.808 1.00 98.12 81 TRP A N 1
ATOM 662 C CA . TRP A 1 81 ? -13.556 -3.002 16.536 1.00 98.12 81 TRP A CA 1
ATOM 663 C C . TRP A 1 81 ? -14.310 -1.748 16.116 1.00 98.12 81 TRP A C 1
ATOM 665 O O . TRP A 1 81 ? -15.059 -1.750 15.143 1.00 98.12 81 TRP A O 1
ATOM 675 N N . MET A 1 82 ? -14.038 -0.648 16.810 1.00 98.12 82 MET A N 1
ATOM 676 C CA . MET A 1 82 ? -14.438 0.700 16.426 1.00 98.12 82 MET A CA 1
ATOM 677 C C . MET A 1 82 ? -13.289 1.369 15.673 1.00 98.12 82 MET A C 1
ATOM 679 O O . MET A 1 82 ? -12.197 1.532 16.224 1.00 98.12 82 MET A O 1
ATOM 683 N N . VAL A 1 83 ? -13.534 1.786 14.434 1.00 98.00 83 VAL A N 1
ATOM 684 C CA . VAL A 1 83 ? -12.560 2.504 13.605 1.00 98.00 83 VAL A CA 1
ATOM 685 C C . VAL A 1 83 ? -13.087 3.901 13.323 1.00 98.00 83 VAL A C 1
ATOM 687 O O . VAL A 1 83 ? -14.086 4.066 12.623 1.00 98.00 83 VAL A O 1
ATOM 69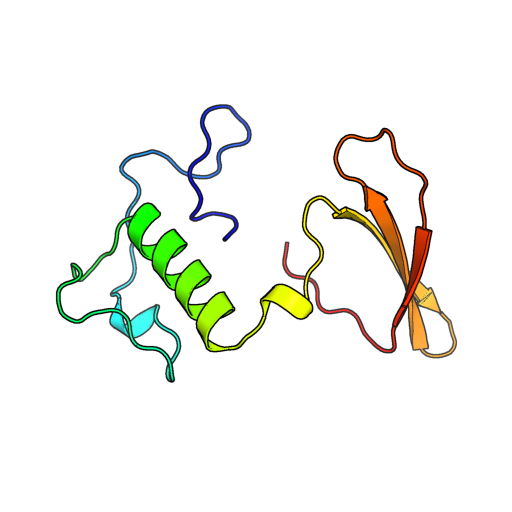0 N N . THR A 1 84 ? -12.404 4.906 13.862 1.00 97.69 84 THR A N 1
ATOM 691 C CA . THR A 1 84 ? -12.717 6.319 13.632 1.00 97.69 84 THR A CA 1
ATOM 692 C C . THR A 1 84 ? -11.872 6.852 12.485 1.00 97.69 84 THR A C 1
ATOM 694 O O . THR A 1 84 ? -10.650 6.682 12.485 1.00 97.69 84 THR A O 1
ATOM 697 N N . HIS A 1 85 ? -12.503 7.516 11.523 1.00 97.25 85 HIS A N 1
ATOM 698 C CA . HIS A 1 85 ? -11.841 8.119 10.372 1.00 97.25 85 HIS A CA 1
ATOM 699 C C . HIS A 1 85 ? -12.404 9.505 10.052 1.00 97.25 85 HIS A C 1
ATOM 701 O O . HIS A 1 85 ? -13.498 9.862 10.482 1.00 97.25 85 HIS A O 1
ATOM 707 N N . ARG A 1 86 ? -11.687 10.264 9.223 1.00 96.94 86 ARG A N 1
ATOM 708 C CA . ARG A 1 86 ? -12.159 11.525 8.632 1.00 96.94 86 ARG A CA 1
ATOM 709 C C . ARG A 1 86 ? -11.707 11.661 7.176 1.00 96.94 86 ARG A C 1
ATOM 711 O O . ARG A 1 86 ? -10.741 11.000 6.781 1.00 96.94 86 ARG A O 1
ATOM 718 N N . PRO A 1 87 ? -12.340 12.530 6.372 1.00 96.00 87 PRO A N 1
ATOM 719 C CA . PRO A 1 87 ? -11.789 12.930 5.084 1.00 96.00 87 PRO A CA 1
ATOM 720 C C . PRO A 1 87 ? -10.374 13.504 5.234 1.00 96.00 87 PRO A C 1
ATOM 722 O O . PRO A 1 87 ? -10.108 14.330 6.112 1.00 96.00 87 PRO A O 1
ATOM 725 N N . ALA A 1 88 ? -9.463 13.068 4.367 1.00 89.50 88 ALA A N 1
ATOM 726 C CA . ALA A 1 88 ? -8.109 13.602 4.309 1.00 89.50 88 ALA A CA 1
ATOM 727 C C . ALA A 1 88 ? -8.147 15.111 3.999 1.00 89.50 88 ALA A C 1
ATOM 729 O O . ALA A 1 88 ? -8.987 15.577 3.230 1.00 89.50 88 ALA A O 1
ATOM 730 N N . GLY A 1 89 ? -7.240 15.880 4.608 1.00 85.19 89 GLY A N 1
ATOM 731 C CA . GLY A 1 89 ? -7.205 17.345 4.481 1.00 85.19 89 GLY A CA 1
ATOM 732 C C . GLY A 1 89 ? -7.949 18.114 5.583 1.00 85.19 89 GLY A C 1
ATOM 733 O O . GLY A 1 89 ? -7.979 19.338 5.541 1.00 85.19 89 GLY A O 1
ATOM 734 N N . GLY A 1 90 ? -8.514 17.428 6.585 1.00 74.56 90 GLY A N 1
ATOM 735 C CA . GLY A 1 90 ? -8.901 18.022 7.876 1.00 74.56 90 GLY A CA 1
ATOM 736 C C . GLY A 1 90 ? -10.205 18.830 7.914 1.00 74.56 90 GLY A C 1
ATOM 737 O O . GLY A 1 90 ? -10.599 19.263 8.991 1.00 74.56 90 GLY A O 1
ATOM 738 N N . GLY A 1 91 ? -10.889 19.022 6.782 1.00 80.75 91 GLY A N 1
ATOM 739 C CA . GLY A 1 91 ? -12.138 19.799 6.710 1.00 80.75 91 GLY A CA 1
ATOM 740 C C . GLY A 1 91 ? -13.432 19.001 6.914 1.00 80.75 91 GLY A C 1
ATOM 741 O O . GLY A 1 91 ? -14.510 19.587 6.897 1.00 80.75 91 GLY A O 1
ATOM 742 N N . GLY A 1 92 ? -13.349 17.676 7.049 1.00 87.31 92 GLY A N 1
ATOM 743 C CA . GLY A 1 92 ? -14.515 16.797 7.152 1.00 87.31 92 GLY A CA 1
ATOM 744 C C . GLY A 1 92 ? -14.807 16.314 8.571 1.00 87.31 92 GLY A C 1
ATOM 745 O O . GLY A 1 92 ? -13.929 16.319 9.431 1.00 87.31 92 GLY A O 1
ATOM 746 N N . GLN A 1 93 ? -16.044 15.869 8.797 1.00 92.06 93 GLN A N 1
ATOM 747 C CA . GLN A 1 93 ? -16.480 15.310 10.075 1.00 92.06 93 GLN A CA 1
ATOM 748 C C . GLN A 1 93 ? -15.828 13.943 10.345 1.00 92.06 93 GLN A C 1
ATOM 750 O O . GLN A 1 93 ? -15.568 13.168 9.422 1.00 92.06 93 GLN A O 1
ATOM 755 N N . GLU A 1 94 ? -15.568 13.659 11.622 1.00 96.62 94 GLU A N 1
ATOM 756 C CA . GLU A 1 94 ? -15.149 12.334 12.075 1.00 96.62 94 GLU A CA 1
ATOM 757 C C . GLU A 1 94 ? -16.341 11.375 12.124 1.00 96.62 94 GLU A C 1
ATOM 759 O O . GLU A 1 94 ? -17.399 11.689 12.674 1.00 96.62 94 GLU A O 1
ATOM 764 N N . GLU A 1 95 ? -16.143 10.178 11.588 1.00 97.12 95 GLU A N 1
ATOM 765 C CA . GLU A 1 95 ? -17.121 9.097 11.590 1.00 97.12 95 GLU A CA 1
ATOM 766 C C . GLU A 1 95 ? -16.501 7.850 12.216 1.00 97.12 95 GLU A C 1
ATOM 768 O O . GLU A 1 95 ? -15.296 7.621 12.110 1.00 97.12 95 GLU A O 1
ATOM 773 N N . THR A 1 96 ? -17.322 7.037 12.881 1.00 97.88 96 THR A N 1
ATOM 774 C CA . THR A 1 96 ? -16.886 5.761 13.461 1.00 97.88 96 THR A CA 1
ATOM 775 C C . THR A 1 96 ? -17.672 4.615 12.852 1.00 97.88 96 THR A C 1
ATOM 777 O O . THR A 1 96 ? -18.902 4.616 12.866 1.00 97.88 96 THR A O 1
ATOM 780 N N . LEU A 1 97 ? -16.942 3.628 12.343 1.00 97.31 97 LEU A N 1
ATOM 781 C CA . LEU A 1 97 ? -17.477 2.397 11.779 1.00 97.31 97 LEU A CA 1
ATOM 782 C C . LEU A 1 97 ? -17.118 1.206 12.670 1.00 97.31 97 LEU A C 1
ATOM 784 O O . LEU A 1 97 ? -16.113 1.233 13.381 1.00 97.31 97 LEU A O 1
ATOM 788 N N . TRP A 1 98 ? -17.941 0.163 12.604 1.00 97.69 98 TRP A N 1
ATOM 789 C CA . TRP A 1 98 ? -17.769 -1.069 13.370 1.00 97.69 98 TRP A CA 1
ATOM 790 C C . TRP A 1 98 ? -17.318 -2.209 12.459 1.00 97.69 98 TRP A C 1
ATOM 792 O O . TRP A 1 98 ? -17.849 -2.367 11.359 1.00 97.69 98 TRP A O 1
ATOM 802 N N . PHE A 1 99 ? -16.349 -2.994 12.924 1.00 97.38 99 PHE A N 1
ATOM 803 C CA . PHE A 1 99 ? -15.767 -4.123 12.204 1.00 97.38 99 PHE A CA 1
ATOM 804 C C . PHE A 1 99 ? -15.543 -5.312 13.140 1.00 97.38 99 PHE A C 1
ATOM 806 O O . PHE A 1 99 ? -15.272 -5.134 14.326 1.00 97.38 99 PHE A O 1
ATOM 813 N N . ASP A 1 100 ? -15.566 -6.522 12.591 1.00 97.50 100 ASP A N 1
ATOM 814 C CA . ASP A 1 100 ? -15.238 -7.743 13.343 1.00 97.50 100 ASP A CA 1
ATOM 815 C C . ASP A 1 100 ? -13.721 -7.917 13.543 1.00 97.50 100 ASP A C 1
ATOM 817 O O . ASP A 1 100 ? -13.270 -8.655 14.415 1.00 97.50 100 ASP A O 1
ATOM 821 N N . GLY A 1 101 ? -12.906 -7.223 12.743 1.00 96.38 101 GLY A N 1
ATOM 822 C CA . GLY A 1 101 ? -11.451 -7.290 12.810 1.00 96.38 101 GLY A CA 1
ATOM 823 C C . GLY A 1 101 ? -10.772 -6.145 12.066 1.00 96.38 101 GLY A C 1
ATOM 824 O O . GLY A 1 101 ? -11.364 -5.506 11.196 1.00 96.38 101 GLY A O 1
ATOM 825 N N . VAL A 1 102 ? -9.506 -5.898 12.407 1.00 96.94 102 VAL A N 1
ATOM 826 C CA . VAL A 1 102 ? -8.671 -4.856 11.795 1.00 96.94 102 VAL A CA 1
ATOM 827 C C . VAL A 1 102 ? -7.337 -5.455 11.362 1.00 96.94 102 VAL A C 1
ATOM 829 O O . VAL A 1 102 ? -6.649 -6.102 12.150 1.00 96.94 102 VAL A O 1
ATOM 832 N N . VAL A 1 103 ? -6.949 -5.191 10.114 1.00 96.62 103 VAL A N 1
ATOM 833 C CA . VAL A 1 103 ? -5.609 -5.478 9.586 1.00 96.62 103 VAL A CA 1
ATOM 834 C C . VAL A 1 103 ? -4.921 -4.149 9.300 1.00 96.62 103 VAL A C 1
ATOM 836 O O . VAL A 1 103 ? -5.435 -3.329 8.541 1.00 96.62 103 VAL A O 1
ATOM 839 N N . MET A 1 104 ? -3.761 -3.928 9.918 1.00 93.12 104 MET A N 1
ATOM 840 C CA . MET A 1 104 ? -2.998 -2.688 9.769 1.00 93.12 104 MET A CA 1
ATOM 841 C C . MET A 1 104 ? -1.931 -2.839 8.682 1.00 93.12 104 MET A C 1
ATOM 843 O O . MET A 1 104 ? -1.091 -3.736 8.744 1.00 93.12 104 MET A O 1
ATOM 847 N N . CYS A 1 105 ? -1.945 -1.937 7.701 1.00 90.38 105 CYS A N 1
ATOM 848 C CA . CYS A 1 105 ? -0.953 -1.851 6.627 1.00 90.38 105 CYS A CA 1
ATOM 849 C C . CYS A 1 105 ? -0.539 -0.381 6.445 1.00 90.38 105 CYS A C 1
ATOM 851 O O . CYS A 1 105 ? -1.144 0.330 5.642 1.00 90.38 105 CYS A O 1
ATOM 853 N N . VAL A 1 106 ? 0.434 0.082 7.238 1.00 83.19 106 VAL A N 1
ATOM 854 C CA . VAL A 1 106 ? 0.890 1.490 7.288 1.00 83.19 106 VAL A CA 1
ATOM 855 C C . VAL A 1 106 ? 2.170 1.750 6.496 1.00 83.19 106 VAL A C 1
ATOM 857 O O . VAL A 1 106 ? 3.007 0.827 6.399 1.00 83.19 106 VAL A O 1
#